Protein AF-A0A3M2BCM7-F1 (afdb_monomer_lite)

Foldseek 3Di:
DDDDPVLLVLLLVLVVPDLDDLVPQPPDPSLVVSVVVSCVVVVDDDDSVRVNVSVVVCVVVVVHDPPPDDPPDD

Structure (mmCIF, N/CA/C/O backbone):
data_AF-A0A3M2BCM7-F1
#
_entry.id   AF-A0A3M2BCM7-F1
#
loop_
_atom_site.group_PDB
_atom_site.id
_atom_site.type_symbol
_atom_site.label_atom_id
_atom_site.label_alt_id
_atom_site.label_comp_id
_atom_site.label_asym_id
_atom_site.label_entity_id
_atom_site.label_seq_id
_atom_site.pdbx_PDB_ins_code
_atom_site.Cartn_x
_atom_site.Cartn_y
_atom_site.Cartn_z
_atom_site.occupancy
_atom_site.B_iso_or_equiv
_atom_site.auth_seq_id
_atom_site.auth_comp_id
_atom_site.auth_asym_id
_atom_site.auth_atom_id
_atom_site.pdbx_PDB_model_num
ATOM 1 N N . MET A 1 1 ? 8.141 -9.674 -8.466 1.00 50.97 1 MET A N 1
ATOM 2 C CA . MET A 1 1 ? 8.215 -8.332 -9.069 1.00 50.97 1 MET A CA 1
ATOM 3 C C . MET A 1 1 ? 8.892 -7.384 -8.083 1.00 50.97 1 MET A C 1
ATOM 5 O O . MET A 1 1 ? 8.440 -7.296 -6.945 1.00 50.97 1 MET A O 1
ATOM 9 N N . GLU A 1 2 ? 10.002 -6.742 -8.451 1.00 55.88 2 GLU A N 1
ATOM 10 C CA . GLU A 1 2 ? 10.597 -5.692 -7.613 1.00 55.88 2 GLU A CA 1
ATOM 11 C C . GLU A 1 2 ? 9.866 -4.374 -7.877 1.00 55.88 2 GLU A C 1
ATOM 13 O O . GLU A 1 2 ? 9.960 -3.812 -8.963 1.00 55.88 2 GLU A O 1
ATOM 18 N N . LEU A 1 3 ? 9.095 -3.891 -6.900 1.00 69.06 3 LEU A N 1
ATOM 19 C CA . LEU A 1 3 ? 8.474 -2.571 -7.000 1.00 69.06 3 LEU A CA 1
ATOM 20 C C . LEU A 1 3 ? 9.540 -1.484 -6.843 1.00 69.06 3 LEU A C 1
ATOM 22 O O . LEU A 1 3 ? 10.338 -1.516 -5.895 1.00 69.06 3 LEU A O 1
ATOM 26 N N . SER A 1 4 ? 9.512 -0.504 -7.744 1.00 80.12 4 SER A N 1
ATOM 27 C CA . SER A 1 4 ? 10.408 0.653 -7.698 1.00 80.12 4 SER A CA 1
ATOM 28 C C . SER A 1 4 ? 10.176 1.477 -6.427 1.00 80.12 4 SER A C 1
ATOM 30 O O . SER A 1 4 ? 9.083 1.475 -5.854 1.00 80.12 4 SER A O 1
ATOM 32 N N . THR A 1 5 ? 11.197 2.205 -5.973 1.00 78.44 5 THR A N 1
ATOM 33 C CA . THR A 1 5 ? 11.124 3.061 -4.779 1.00 78.44 5 THR A CA 1
ATOM 34 C C . THR A 1 5 ? 9.948 4.041 -4.849 1.00 78.44 5 THR A C 1
ATOM 36 O O . THR A 1 5 ? 9.209 4.157 -3.876 1.00 78.44 5 THR A O 1
ATOM 39 N N . ALA A 1 6 ? 9.666 4.625 -6.019 1.00 80.81 6 ALA A N 1
ATOM 40 C CA . ALA A 1 6 ? 8.524 5.525 -6.211 1.00 80.81 6 ALA A CA 1
ATOM 41 C C . ALA A 1 6 ? 7.163 4.839 -5.960 1.00 80.81 6 ALA A C 1
ATOM 43 O O . ALA A 1 6 ? 6.280 5.388 -5.302 1.00 80.81 6 ALA A O 1
ATOM 44 N N . GLN A 1 7 ? 7.000 3.595 -6.422 1.00 81.62 7 GLN A N 1
ATOM 45 C CA . GLN A 1 7 ? 5.777 2.814 -6.201 1.00 81.62 7 GLN A CA 1
ATOM 46 C C . GLN A 1 7 ? 5.595 2.477 -4.716 1.00 81.62 7 GLN A C 1
ATOM 48 O O . GLN A 1 7 ? 4.488 2.554 -4.182 1.00 81.62 7 GLN A O 1
ATOM 53 N N . LYS A 1 8 ? 6.696 2.150 -4.032 1.00 80.88 8 LYS A N 1
ATOM 54 C CA . LYS A 1 8 ? 6.714 1.879 -2.589 1.00 80.88 8 LYS A CA 1
ATOM 55 C C . LYS A 1 8 ? 6.280 3.103 -1.776 1.00 80.88 8 LYS A C 1
ATOM 57 O O . LYS A 1 8 ? 5.498 2.965 -0.833 1.00 80.88 8 LYS A O 1
ATOM 62 N N . GLU A 1 9 ? 6.736 4.296 -2.151 1.00 81.38 9 GLU A N 1
ATOM 63 C CA . GLU A 1 9 ? 6.323 5.550 -1.511 1.00 81.38 9 GLU A CA 1
ATOM 64 C C . GLU A 1 9 ? 4.846 5.871 -1.747 1.00 81.38 9 GLU A C 1
ATOM 66 O O . GLU A 1 9 ? 4.148 6.304 -0.826 1.00 81.38 9 GLU A O 1
ATOM 71 N N . MET A 1 10 ? 4.328 5.574 -2.937 1.00 81.88 10 MET A N 1
ATOM 72 C CA . MET A 1 10 ? 2.914 5.784 -3.235 1.00 81.88 10 MET A CA 1
ATOM 73 C C . MET A 1 10 ? 2.009 4.859 -2.412 1.00 81.88 10 MET A C 1
ATOM 75 O O . MET A 1 10 ? 1.040 5.322 -1.807 1.00 81.88 10 MET A O 1
ATOM 79 N N . ILE A 1 11 ? 2.374 3.576 -2.284 1.00 81.88 11 ILE A N 1
ATOM 80 C CA . ILE A 1 11 ? 1.680 2.626 -1.396 1.00 81.88 11 ILE A CA 1
ATOM 81 C C . ILE A 1 11 ? 1.705 3.130 0.051 1.00 81.88 11 ILE A C 1
ATOM 83 O O . ILE A 1 11 ? 0.691 3.071 0.743 1.00 81.88 11 ILE A O 1
ATOM 87 N N . LYS A 1 12 ? 2.834 3.681 0.511 1.00 81.06 12 LYS A N 1
ATOM 88 C CA . LYS A 1 12 ? 2.947 4.275 1.850 1.00 81.06 12 LYS A CA 1
ATOM 89 C C . LYS A 1 12 ? 2.004 5.470 2.030 1.00 81.06 12 LYS A C 1
ATOM 91 O O . LYS A 1 12 ? 1.392 5.599 3.091 1.00 81.06 12 LYS A O 1
ATOM 96 N N . CYS A 1 13 ? 1.865 6.322 1.017 1.00 81.19 13 C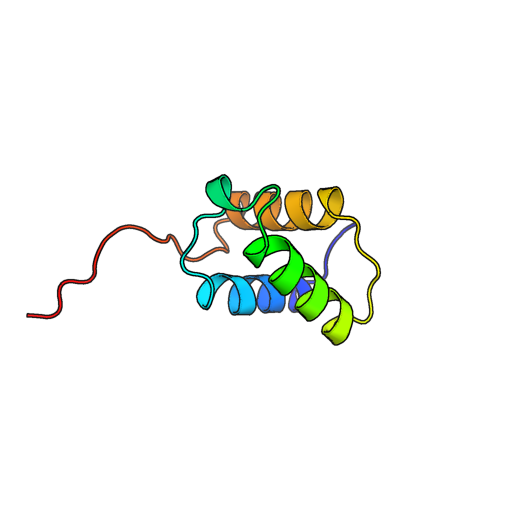YS A N 1
ATOM 97 C CA . CYS A 1 13 ? 0.976 7.482 1.057 1.00 81.19 13 CYS A CA 1
ATOM 98 C C . CYS A 1 13 ? -0.508 7.071 1.095 1.00 81.19 13 CYS A C 1
ATOM 100 O O . CYS A 1 13 ? -1.275 7.593 1.907 1.00 81.19 13 CYS A O 1
ATOM 102 N N . LEU A 1 14 ? -0.899 6.072 0.297 1.00 81.19 14 LEU A N 1
ATOM 103 C CA . LEU A 1 14 ? -2.242 5.476 0.325 1.00 81.19 14 LEU A CA 1
ATOM 104 C C . LEU A 1 14 ? -2.533 4.793 1.671 1.00 81.19 14 LEU A C 1
ATOM 106 O O . LEU A 1 14 ? -3.584 5.006 2.275 1.00 81.19 14 LEU A O 1
ATOM 110 N N . TYR A 1 15 ? -1.565 4.045 2.202 1.00 79.06 15 TYR A N 1
ATOM 111 C CA . TYR A 1 15 ? -1.689 3.381 3.499 1.00 79.06 15 TYR A CA 1
ATOM 112 C C . TYR A 1 15 ? -1.782 4.374 4.670 1.00 79.06 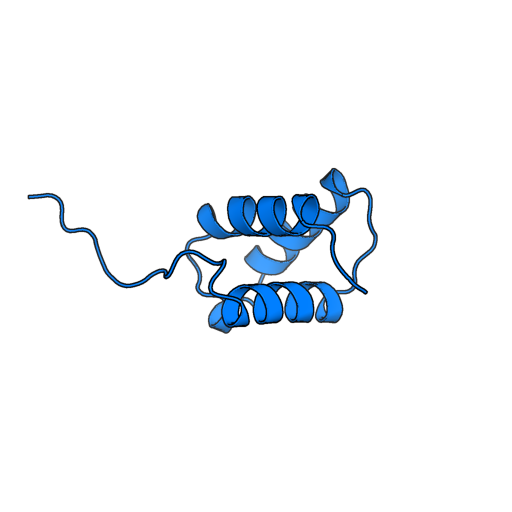15 TYR A C 1
ATOM 114 O O . TYR A 1 15 ? -2.471 4.121 5.656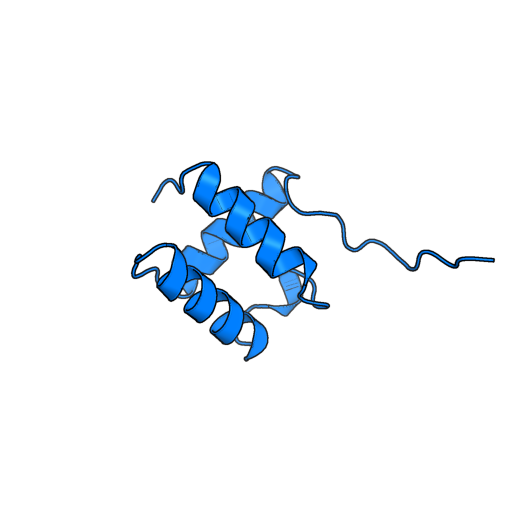 1.00 79.06 15 TYR A O 1
ATOM 122 N N . LYS A 1 16 ? -1.129 5.542 4.582 1.00 77.94 16 LYS A N 1
ATOM 123 C CA . LYS A 1 16 ? -1.237 6.590 5.611 1.00 77.94 16 LYS A CA 1
ATOM 124 C C . LYS A 1 16 ? -2.684 7.065 5.777 1.00 77.94 16 LYS A C 1
ATOM 126 O O . LYS A 1 16 ? -3.105 7.274 6.915 1.00 77.94 16 LYS A O 1
ATOM 131 N N . GLN A 1 17 ? -3.418 7.173 4.670 1.00 75.81 17 GLN A N 1
ATOM 132 C CA . GLN A 1 17 ? -4.821 7.595 4.635 1.00 75.81 17 GLN A CA 1
ATOM 133 C C . GLN A 1 17 ? -5.782 6.524 5.168 1.00 75.81 17 GLN A C 1
ATOM 135 O O . GLN A 1 17 ? -6.818 6.864 5.727 1.00 75.81 17 GLN A O 1
ATOM 140 N N . SER A 1 18 ? -5.424 5.245 5.056 1.00 72.06 18 SER A N 1
ATOM 141 C CA . SER A 1 18 ? -6.270 4.146 5.532 1.00 72.06 18 SER A CA 1
ATOM 142 C C . SER A 1 18 ? -6.132 3.925 7.026 1.00 72.06 18 SER A C 1
ATOM 144 O O . SER A 1 18 ? -5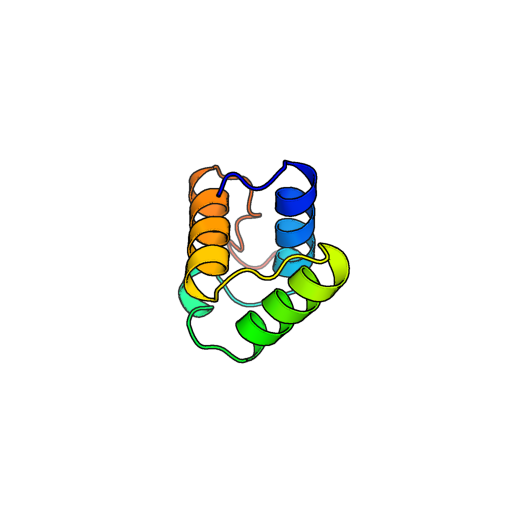.024 3.855 7.545 1.00 72.06 18 SER A O 1
ATOM 146 N N . SER A 1 19 ? -7.239 3.812 7.751 1.00 68.12 19 SER A N 1
ATOM 147 C CA . SER A 1 19 ? -7.219 3.666 9.215 1.00 68.12 19 SER A CA 1
ATOM 148 C C . SER A 1 19 ? -6.883 2.247 9.680 1.00 68.12 19 SER A C 1
ATOM 150 O O . SER A 1 19 ? -6.534 2.067 10.846 1.00 68.12 19 SER A O 1
ATOM 152 N N . ARG A 1 20 ? -6.946 1.259 8.780 1.00 74.12 20 ARG A N 1
ATOM 153 C CA . ARG A 1 20 ? -6.704 -0.155 9.086 1.00 74.12 20 ARG A CA 1
ATOM 154 C C . ARG A 1 20 ? -5.225 -0.518 9.122 1.00 74.12 20 ARG A C 1
ATOM 156 O O . ARG A 1 20 ? -4.390 0.094 8.450 1.00 74.12 20 ARG A O 1
ATOM 163 N N . THR A 1 21 ? -4.902 -1.535 9.915 1.00 72.75 21 THR A N 1
ATOM 164 C CA . THR A 1 21 ? -3.558 -2.115 9.933 1.00 72.75 21 THR A CA 1
ATOM 165 C C . THR A 1 21 ? -3.338 -3.048 8.740 1.00 72.75 21 THR A C 1
ATOM 167 O O . THR A 1 21 ? -4.295 -3.565 8.168 1.00 72.75 21 THR A O 1
ATOM 170 N N . VAL A 1 22 ? -2.072 -3.280 8.355 1.00 71.38 22 VAL A N 1
ATOM 171 C CA . VAL A 1 22 ? -1.716 -4.249 7.298 1.00 71.38 22 VAL A CA 1
ATOM 172 C C . VAL A 1 22 ? -2.411 -5.584 7.545 1.00 71.38 22 VAL A C 1
ATOM 174 O O . VAL A 1 22 ? -3.067 -6.075 6.643 1.00 71.38 22 VAL A O 1
ATOM 177 N N . ASP A 1 23 ? -2.350 -6.129 8.759 1.00 67.69 23 ASP A N 1
ATOM 178 C CA . ASP A 1 23 ? -2.935 -7.433 9.095 1.00 67.69 23 ASP A CA 1
ATOM 179 C C . ASP A 1 23 ? -4.466 -7.505 8.940 1.00 67.69 23 ASP A C 1
ATOM 181 O O . ASP A 1 23 ? -4.995 -8.592 8.733 1.00 67.69 23 ASP A O 1
ATOM 185 N N . GLU A 1 24 ? -5.173 -6.371 8.961 1.00 69.44 24 GLU A N 1
ATOM 186 C CA . GLU A 1 24 ? -6.632 -6.296 8.774 1.00 69.44 24 GLU A CA 1
ATOM 187 C C . GLU A 1 24 ? -7.058 -6.063 7.319 1.00 69.44 24 GLU A C 1
ATOM 189 O O . GLU A 1 24 ? -8.247 -6.073 7.007 1.00 69.44 24 GLU A O 1
ATOM 194 N N . LEU A 1 25 ? -6.106 -5.818 6.419 1.00 68.88 25 LEU A N 1
ATOM 195 C CA . LEU A 1 25 ? -6.394 -5.482 5.031 1.00 68.88 25 LEU A CA 1
ATOM 196 C C . LEU A 1 25 ? -6.712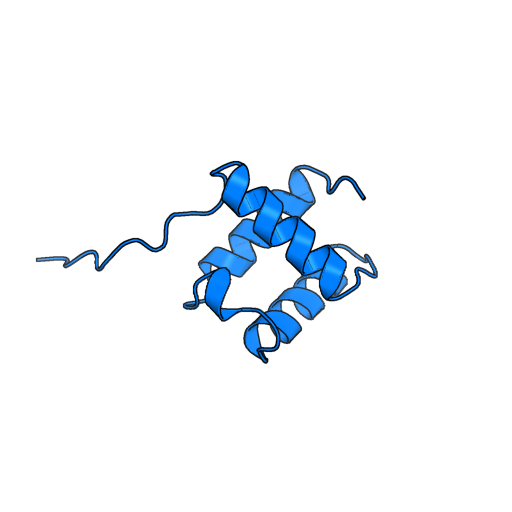 -6.658 4.084 1.00 68.88 25 LEU A C 1
ATOM 198 O O . LEU A 1 25 ? -7.360 -6.373 3.070 1.00 68.88 25 LEU A O 1
ATOM 202 N N . PRO A 1 26 ? -6.346 -7.940 4.317 1.00 74.50 26 PRO A N 1
ATOM 203 C CA . PRO A 1 26 ? -6.663 -8.970 3.335 1.00 74.50 26 PRO A CA 1
ATOM 204 C C . PRO A 1 26 ? -8.185 -9.128 3.185 1.00 74.50 26 PRO A C 1
ATOM 206 O O . PRO A 1 26 ? -8.913 -9.249 4.164 1.00 74.50 26 PRO A O 1
ATOM 209 N N . TYR A 1 27 ? -8.650 -9.120 1.931 1.00 69.56 27 TYR A N 1
ATOM 210 C CA . TYR A 1 27 ? -10.058 -9.302 1.538 1.00 69.56 27 TYR A CA 1
ATOM 211 C C . TYR A 1 27 ? -11.040 -8.216 2.003 1.00 69.56 27 TYR A C 1
ATOM 213 O O . TYR A 1 27 ? -12.241 -8.459 2.078 1.00 69.56 27 TYR A O 1
ATOM 221 N N . THR A 1 28 ? -10.555 -7.001 2.256 1.00 81.81 28 THR A N 1
ATOM 222 C CA . THR A 1 28 ? -11.418 -5.856 2.581 1.00 81.81 28 THR A CA 1
ATOM 223 C C . THR A 1 28 ? -11.681 -4.961 1.370 1.00 81.81 28 THR A C 1
ATOM 225 O O . THR A 1 28 ? -10.857 -4.857 0.459 1.00 81.81 28 THR A O 1
ATOM 228 N N . GLU A 1 29 ? -12.811 -4.252 1.378 1.00 82.19 29 GLU A N 1
ATOM 229 C CA . GLU A 1 29 ? -13.119 -3.235 0.362 1.00 82.19 29 GLU A CA 1
ATOM 230 C C . GLU A 1 29 ? -12.083 -2.101 0.345 1.00 82.19 29 GLU A C 1
ATOM 232 O O . GLU A 1 29 ? -11.761 -1.558 -0.707 1.00 82.19 29 GLU A O 1
ATOM 237 N N . GLU A 1 30 ? -11.522 -1.759 1.508 1.00 81.38 30 GLU A N 1
ATOM 238 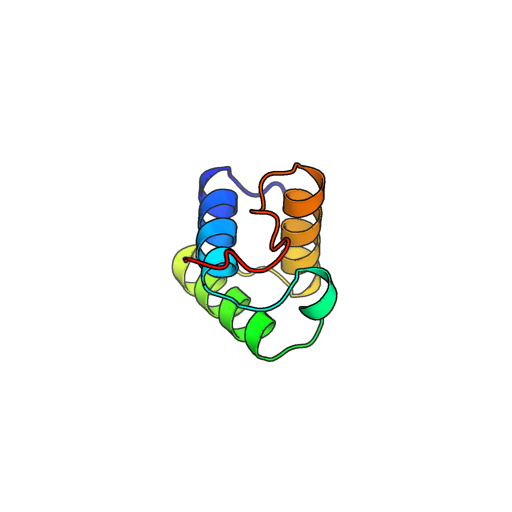C CA . GLU A 1 30 ? -10.496 -0.720 1.656 1.00 81.38 30 GLU A CA 1
ATOM 239 C C . GLU A 1 30 ? -9.201 -1.110 0.927 1.00 81.38 30 GLU A C 1
ATOM 241 O O . GLU A 1 30 ? -8.578 -0.288 0.251 1.00 81.38 30 GLU A O 1
ATOM 246 N N . PHE A 1 31 ? -8.838 -2.393 0.990 1.00 84.75 31 PHE A N 1
ATOM 247 C CA . PHE A 1 31 ? -7.716 -2.949 0.244 1.00 84.75 31 PHE A CA 1
ATOM 248 C C . PHE A 1 31 ? -7.958 -2.936 -1.264 1.00 84.75 31 PHE A C 1
ATOM 250 O O . PHE A 1 31 ? -7.059 -2.562 -2.016 1.00 84.75 31 PHE A O 1
ATOM 257 N N . ASP A 1 32 ? -9.163 -3.302 -1.708 1.00 85.75 32 ASP A N 1
ATOM 258 C CA . ASP A 1 32 ? -9.516 -3.276 -3.129 1.00 85.75 32 ASP A CA 1
ATOM 259 C C . ASP A 1 32 ? -9.488 -1.835 -3.674 1.00 85.75 32 ASP A C 1
ATOM 261 O O . ASP A 1 32 ? -8.852 -1.568 -4.690 1.00 85.75 32 ASP A O 1
ATOM 265 N N . ARG A 1 33 ? -10.018 -0.859 -2.922 1.00 85.75 33 ARG A N 1
ATOM 266 C CA . ARG A 1 33 ? -9.941 0.575 -3.266 1.00 85.75 33 ARG A CA 1
ATOM 267 C C . ARG A 1 33 ? -8.505 1.096 -3.341 1.00 85.75 33 ARG A C 1
ATOM 269 O O . ARG A 1 33 ? -8.162 1.809 -4.287 1.00 85.75 33 ARG A O 1
ATOM 276 N N . MET A 1 34 ? -7.655 0.745 -2.374 1.00 84.19 34 MET A N 1
ATOM 277 C CA . MET A 1 34 ? -6.238 1.135 -2.384 1.00 84.19 34 MET A CA 1
ATOM 278 C C . MET A 1 34 ? -5.498 0.535 -3.575 1.00 84.19 34 MET A C 1
ATOM 280 O O . MET A 1 34 ? -4.729 1.230 -4.236 1.00 84.19 34 MET A O 1
ATOM 284 N N . ARG A 1 35 ? -5.757 -0.740 -3.864 1.00 86.62 35 ARG A N 1
ATOM 285 C CA . ARG A 1 35 ? -5.222 -1.448 -5.022 1.00 86.62 35 ARG A CA 1
ATOM 286 C C . ARG A 1 35 ? -5.661 -0.783 -6.324 1.00 86.62 35 ARG A C 1
ATOM 288 O O . ARG A 1 35 ? -4.802 -0.503 -7.146 1.00 86.62 35 ARG A O 1
ATOM 295 N N . LEU A 1 36 ? -6.951 -0.505 -6.511 1.00 86.75 36 LEU A N 1
ATOM 296 C CA . LEU A 1 36 ? -7.473 0.131 -7.727 1.00 86.75 36 LEU A CA 1
ATOM 297 C C . LEU A 1 36 ? -6.886 1.530 -7.926 1.00 86.75 36 LEU A C 1
ATOM 299 O O . LEU A 1 36 ? -6.444 1.866 -9.022 1.00 86.75 36 LEU A O 1
ATOM 303 N N . THR A 1 37 ? -6.797 2.314 -6.850 1.00 86.44 37 THR A N 1
ATOM 304 C CA . THR A 1 37 ? -6.120 3.617 -6.882 1.00 86.44 37 THR A CA 1
ATOM 305 C C . THR A 1 37 ? -4.660 3.447 -7.287 1.00 86.44 37 THR A C 1
ATOM 307 O O . THR A 1 37 ? -4.183 4.113 -8.197 1.00 86.44 37 THR A O 1
ATOM 310 N N . PHE A 1 38 ? -3.945 2.504 -6.676 1.00 85.50 38 PHE A N 1
ATOM 311 C CA . PHE A 1 38 ? -2.559 2.236 -7.034 1.00 85.50 38 PHE A CA 1
ATOM 312 C C . PHE A 1 38 ? -2.406 1.795 -8.499 1.00 85.50 38 PHE A C 1
ATOM 314 O O . PHE A 1 38 ? -1.522 2.303 -9.179 1.00 85.50 38 PHE A O 1
ATOM 321 N N . MET A 1 39 ? -3.277 0.916 -9.005 1.00 87.69 39 MET A N 1
ATOM 322 C CA . MET A 1 39 ? -3.270 0.457 -10.400 1.00 87.69 39 MET A CA 1
ATOM 323 C C . MET A 1 39 ? -3.495 1.618 -11.373 1.00 87.69 39 MET A C 1
ATOM 325 O O . MET A 1 39 ? -2.766 1.737 -12.353 1.00 87.69 39 MET A O 1
ATOM 329 N N . SER A 1 40 ? -4.445 2.509 -11.068 1.00 86.00 40 SER A N 1
ATOM 330 C CA . SER A 1 40 ? -4.733 3.688 -11.892 1.00 86.00 40 SER A CA 1
ATOM 331 C C . SER A 1 40 ? -3.554 4.657 -11.967 1.00 86.00 40 SER A C 1
ATOM 333 O O . SER A 1 40 ? -3.343 5.274 -13.004 1.00 86.00 40 SER A O 1
ATOM 335 N N . TRP A 1 41 ? -2.796 4.810 -10.881 1.00 82.81 41 TRP A N 1
ATOM 336 C CA . TRP A 1 41 ? -1.670 5.744 -10.822 1.00 82.81 41 TRP A CA 1
ATOM 337 C C . TRP A 1 41 ? -0.365 5.142 -11.345 1.00 82.81 41 TRP A C 1
ATOM 339 O O . TRP A 1 41 ? 0.394 5.807 -12.041 1.00 82.81 41 TRP A O 1
ATOM 349 N N . ALA A 1 42 ? -0.085 3.884 -11.004 1.00 80.75 42 ALA A N 1
ATOM 350 C CA . ALA A 1 42 ? 1.112 3.179 -11.449 1.00 80.75 42 ALA A CA 1
ATOM 351 C C . ALA A 1 42 ? 0.980 2.630 -12.879 1.00 80.75 42 ALA A C 1
ATOM 353 O O . ALA A 1 42 ? 1.965 2.117 -13.405 1.00 80.75 42 ALA A O 1
ATOM 354 N N . CYS A 1 43 ? -0.220 2.697 -13.476 1.00 80.19 43 CYS A N 1
ATOM 355 C CA . CYS A 1 43 ? -0.569 2.067 -14.753 1.00 80.19 43 CYS A CA 1
ATOM 356 C C . CYS A 1 43 ? -0.087 0.603 -14.816 1.00 80.19 43 CYS A C 1
ATOM 358 O O . CYS A 1 43 ? 0.458 0.136 -15.812 1.00 80.19 43 CYS A O 1
ATOM 360 N N . CYS A 1 44 ? -0.212 -0.104 -13.691 1.00 79.56 44 CYS A N 1
ATOM 361 C CA . CYS A 1 44 ? 0.273 -1.469 -13.517 1.00 79.56 44 CYS A CA 1
ATOM 362 C C . CYS A 1 44 ? -0.898 -2.371 -13.151 1.00 79.56 44 CYS A C 1
ATOM 364 O O . CYS A 1 44 ? -1.610 -2.088 -12.185 1.00 79.56 44 CYS A O 1
ATOM 366 N N . ASP A 1 45 ? -1.040 -3.490 -13.859 1.00 81.62 45 ASP A N 1
ATOM 367 C CA . ASP A 1 45 ? -1.897 -4.581 -13.414 1.00 81.62 45 ASP A CA 1
ATOM 368 C C . ASP A 1 45 ? -1.115 -5.442 -12.419 1.00 81.62 45 ASP A C 1
ATOM 370 O O . ASP A 1 45 ? -0.225 -6.207 -12.781 1.00 81.62 45 ASP A O 1
ATOM 374 N N . ILE A 1 46 ? -1.376 -5.243 -11.130 1.00 82.31 46 ILE A N 1
ATOM 375 C CA . ILE A 1 46 ? -0.819 -6.086 -10.068 1.00 82.31 46 ILE A CA 1
ATOM 376 C C . ILE A 1 46 ? -1.919 -7.024 -9.603 1.00 82.31 46 ILE A C 1
ATOM 378 O O . ILE A 1 46 ? -3.055 -6.590 -9.575 1.00 82.31 46 ILE A O 1
ATOM 382 N N . SER A 1 47 ? -1.659 -8.259 -9.169 1.00 85.81 47 SER A N 1
ATOM 383 C CA . SER A 1 47 ? -2.685 -9.150 -8.573 1.00 85.81 47 SER A CA 1
ATOM 384 C C . SER A 1 47 ? -2.891 -8.909 -7.070 1.00 85.81 47 SER A C 1
ATOM 386 O O . SER A 1 47 ? -2.020 -8.330 -6.420 1.00 85.81 47 SER A O 1
ATOM 388 N N . LYS A 1 48 ? -4.040 -9.312 -6.489 1.00 84.62 48 LYS A N 1
ATOM 389 C CA . LYS A 1 48 ? -4.347 -9.054 -5.056 1.00 84.62 48 LYS A CA 1
ATOM 390 C C . LYS A 1 48 ? -3.234 -9.598 -4.159 1.00 84.62 48 LYS A C 1
ATOM 392 O O . LYS A 1 48 ? -2.740 -8.907 -3.273 1.00 84.62 48 LYS A O 1
ATOM 397 N N . HIS A 1 49 ? -2.780 -10.807 -4.475 1.00 83.88 49 HIS A N 1
ATOM 398 C CA . HIS A 1 49 ? -1.646 -11.455 -3.826 1.00 83.88 49 HIS A CA 1
ATOM 399 C C . HIS A 1 49 ? -0.329 -10.688 -3.979 1.00 83.88 49 HIS A C 1
ATOM 401 O O . HIS A 1 49 ? 0.419 -10.577 -3.010 1.00 83.88 49 HIS A O 1
ATOM 407 N N . GLU A 1 50 ? -0.028 -10.150 -5.161 1.00 83.25 50 GLU A N 1
ATOM 408 C CA . GLU A 1 50 ? 1.212 -9.397 -5.384 1.00 83.25 50 GLU A CA 1
ATOM 409 C C . GLU A 1 50 ? 1.205 -8.059 -4.644 1.00 83.25 50 GLU A C 1
ATOM 411 O O . GLU A 1 50 ? 2.183 -7.720 -3.977 1.00 83.25 50 GLU A O 1
ATOM 416 N N . PHE A 1 51 ? 0.075 -7.351 -4.662 1.00 84.81 51 PHE A N 1
ATOM 417 C CA . PHE A 1 51 ? -0.106 -6.127 -3.886 1.00 84.81 51 PHE A CA 1
ATOM 418 C C . PHE A 1 51 ? 0.036 -6.394 -2.380 1.00 84.81 51 PHE A C 1
ATOM 420 O O . PHE A 1 51 ? 0.686 -5.636 -1.659 1.00 84.81 51 PHE A O 1
ATOM 427 N N . TRP A 1 52 ? -0.485 -7.529 -1.905 1.00 84.38 52 TRP A N 1
ATOM 428 C CA . TRP A 1 52 ? -0.290 -7.973 -0.529 1.00 84.38 52 TRP A CA 1
ATOM 429 C C . TRP A 1 52 ? 1.172 -8.311 -0.209 1.00 84.38 52 TRP A C 1
ATOM 431 O O . TRP A 1 52 ? 1.688 -7.885 0.826 1.00 84.38 52 TRP A O 1
ATOM 441 N N . ARG A 1 53 ? 1.883 -9.034 -1.089 1.00 84.75 53 ARG A N 1
ATOM 442 C CA . ARG A 1 53 ? 3.316 -9.324 -0.893 1.00 84.75 53 ARG A CA 1
ATOM 443 C C . ARG A 1 53 ? 4.136 -8.042 -0.825 1.00 84.75 53 ARG A C 1
ATOM 445 O O . ARG A 1 53 ? 5.018 -7.943 0.026 1.00 84.75 53 ARG A O 1
ATOM 452 N N . ALA A 1 54 ? 3.819 -7.064 -1.667 1.00 82.56 54 ALA A N 1
ATOM 453 C CA . ALA A 1 54 ? 4.430 -5.744 -1.652 1.00 82.56 54 ALA A CA 1
ATOM 454 C C . ALA A 1 54 ? 4.204 -5.012 -0.324 1.00 82.56 54 ALA A C 1
ATOM 456 O O . ALA A 1 54 ? 5.166 -4.591 0.318 1.00 82.56 54 ALA A O 1
ATOM 457 N N . LEU A 1 55 ? 2.952 -4.927 0.133 1.00 81.94 55 LEU A N 1
ATOM 458 C CA . LEU A 1 55 ? 2.593 -4.336 1.427 1.00 81.94 55 LEU A CA 1
ATOM 459 C C . LEU A 1 55 ? 3.291 -5.039 2.597 1.00 81.94 55 LEU A C 1
ATOM 461 O O . LEU A 1 55 ? 3.906 -4.389 3.446 1.00 81.94 55 LEU A O 1
ATOM 465 N N . SER A 1 56 ? 3.262 -6.372 2.624 1.00 82.62 56 SER A N 1
ATOM 466 C CA . SER A 1 56 ? 3.935 -7.156 3.659 1.00 82.62 56 SER A CA 1
ATOM 467 C C . SER A 1 56 ? 5.458 -6.991 3.611 1.00 82.62 56 SER A C 1
ATOM 469 O O . SER A 1 56 ? 6.098 -7.023 4.666 1.00 82.62 56 SER A O 1
ATOM 471 N N . GLY A 1 57 ? 6.044 -6.827 2.423 1.00 82.75 57 GLY A N 1
ATOM 472 C CA . GLY A 1 57 ? 7.462 -6.526 2.239 1.00 82.75 57 GLY A CA 1
ATOM 473 C C . GLY A 1 57 ? 7.827 -5.151 2.798 1.00 82.75 57 GLY A C 1
ATOM 474 O O . GLY A 1 57 ? 8.792 -5.034 3.547 1.00 82.75 57 GLY A O 1
ATOM 475 N N . LEU A 1 58 ? 7.002 -4.133 2.537 1.00 80.19 58 LEU A N 1
ATOM 476 C CA . LEU A 1 58 ? 7.177 -2.777 3.074 1.00 80.19 58 LEU A CA 1
ATOM 477 C C . LEU A 1 58 ? 7.052 -2.718 4.598 1.00 80.19 58 LEU A C 1
ATOM 479 O O . LEU A 1 58 ? 7.800 -1.982 5.247 1.00 80.19 58 LEU A O 1
ATOM 483 N N . ARG A 1 59 ? 6.151 -3.522 5.181 1.00 79.69 59 ARG A N 1
ATOM 484 C CA . ARG A 1 59 ? 6.055 -3.706 6.638 1.00 79.69 59 ARG A CA 1
ATOM 485 C C . ARG A 1 59 ? 7.356 -4.269 7.202 1.00 79.69 59 ARG A C 1
ATOM 487 O O . ARG A 1 59 ? 7.887 -3.721 8.163 1.00 79.69 59 ARG A O 1
ATOM 494 N N . LYS A 1 60 ? 7.873 -5.347 6.599 1.00 73.44 60 LYS A N 1
ATOM 495 C CA . LYS A 1 60 ? 9.131 -5.987 7.021 1.00 73.44 60 LYS A CA 1
ATOM 496 C C . LYS A 1 60 ? 10.337 -5.061 6.864 1.00 73.44 60 LYS A C 1
ATOM 498 O O . LYS A 1 60 ? 11.206 -5.068 7.723 1.00 73.44 60 LYS A O 1
ATOM 503 N N . ALA A 1 61 ? 10.349 -4.231 5.824 1.00 75.38 61 ALA A N 1
ATOM 504 C CA . ALA A 1 61 ? 11.375 -3.216 5.607 1.00 75.38 61 ALA A CA 1
ATOM 505 C C . ALA A 1 61 ? 11.291 -2.031 6.594 1.00 75.38 61 ALA A C 1
ATOM 507 O O . ALA A 1 61 ? 12.109 -1.121 6.518 1.00 75.38 61 ALA A O 1
ATOM 508 N N . GLY A 1 62 ? 10.291 -1.987 7.487 1.00 67.38 62 GLY A N 1
ATOM 509 C CA . GLY A 1 62 ? 10.102 -0.882 8.433 1.00 67.38 62 GLY A CA 1
ATOM 510 C C . GLY A 1 62 ? 9.693 0.442 7.776 1.00 67.38 62 GLY A C 1
ATOM 511 O O . GLY A 1 62 ? 9.685 1.477 8.435 1.00 67.38 62 GLY A O 1
ATOM 512 N N . MET A 1 63 ? 9.338 0.428 6.486 1.00 65.25 63 MET A N 1
ATOM 513 C CA . MET A 1 63 ? 9.016 1.633 5.713 1.00 65.25 63 MET A CA 1
ATOM 514 C C . MET A 1 63 ? 7.581 2.128 5.931 1.00 65.25 63 MET A C 1
ATOM 516 O O . MET A 1 63 ? 7.270 3.273 5.591 1.00 65.25 63 MET A O 1
ATOM 520 N N . LEU A 1 64 ? 6.704 1.289 6.491 1.00 64.38 64 LEU A N 1
ATOM 521 C CA . LEU A 1 64 ? 5.345 1.677 6.860 1.00 64.38 64 LEU A CA 1
ATOM 522 C C . LEU A 1 64 ? 5.342 2.363 8.227 1.00 64.38 64 LEU A C 1
ATOM 524 O O . LEU A 1 64 ? 5.920 1.862 9.191 1.00 64.38 64 LEU A O 1
ATOM 528 N N . CYS A 1 65 ? 4.653 3.503 8.321 1.00 60.75 65 CYS A N 1
ATOM 529 C CA . CYS A 1 65 ? 4.433 4.173 9.598 1.00 60.75 65 CYS A CA 1
ATOM 530 C C . CYS A 1 65 ? 3.746 3.196 10.563 1.00 60.75 65 CYS A C 1
ATOM 532 O O . CYS A 1 65 ? 2.665 2.685 10.256 1.00 60.75 65 CYS A O 1
ATOM 534 N N . ARG A 1 66 ? 4.358 2.937 11.729 1.00 57.62 66 ARG A N 1
ATOM 535 C CA . ARG A 1 66 ? 3.716 2.152 12.788 1.00 57.62 66 ARG A CA 1
ATOM 536 C C . ARG A 1 66 ? 2.439 2.883 13.192 1.00 57.62 66 ARG A C 1
ATOM 538 O O . ARG A 1 66 ? 2.502 3.981 13.736 1.00 57.62 66 ARG A O 1
ATOM 545 N N . LYS A 1 67 ? 1.277 2.276 12.943 1.00 62.09 67 LYS A N 1
ATOM 546 C CA . LYS A 1 67 ? -0.009 2.735 13.487 1.00 62.09 67 LYS A CA 1
ATOM 547 C C . LYS A 1 67 ? -0.096 2.324 14.966 1.00 62.09 67 LYS A C 1
ATOM 549 O O . LYS A 1 67 ? -1.022 1.644 15.380 1.00 62.09 67 LYS A O 1
ATOM 554 N N . SER A 1 68 ? 0.924 2.656 15.761 1.00 43.69 68 SER A N 1
ATOM 555 C CA . SER A 1 68 ? 0.940 2.413 17.201 1.00 43.69 68 SER A CA 1
ATOM 556 C C . SER A 1 68 ? 0.333 3.616 17.921 1.00 43.69 68 SER A C 1
ATOM 558 O O . SER A 1 68 ? 0.948 4.675 17.969 1.00 43.69 68 SER A O 1
ATOM 560 N N . ALA A 1 69 ? -0.874 3.392 18.447 1.00 42.25 69 ALA A N 1
ATOM 561 C CA . ALA A 1 69 ? -1.528 4.046 19.582 1.00 42.25 69 ALA A CA 1
ATOM 562 C C . ALA A 1 69 ? -1.603 5.590 19.617 1.00 42.25 69 ALA A C 1
ATOM 564 O O . ALA A 1 69 ? -0.631 6.282 19.883 1.00 42.25 69 ALA A O 1
ATOM 565 N N . LYS A 1 70 ? -2.837 6.099 19.460 1.00 47.19 70 LYS A N 1
ATOM 566 C CA . LYS A 1 70 ? -3.410 7.302 20.102 1.00 47.19 70 LYS A CA 1
ATOM 567 C C . LYS A 1 70 ? -2.390 8.383 20.507 1.00 47.19 70 LYS A C 1
ATOM 569 O O . LYS A 1 70 ? -1.946 8.423 21.651 1.00 47.19 70 LYS A O 1
ATOM 574 N N . CYS A 1 71 ? -2.121 9.339 19.619 1.00 30.44 71 CYS A N 1
ATOM 575 C CA . CYS A 1 71 ? -1.574 10.623 20.051 1.00 30.44 71 CYS A CA 1
ATOM 576 C C . CYS A 1 71 ? -2.706 11.397 20.752 1.00 30.44 71 CYS A C 1
ATOM 578 O O . CYS A 1 71 ? -3.530 12.044 20.108 1.00 30.44 71 CYS A O 1
ATOM 580 N N . ARG A 1 72 ? -2.805 11.235 22.076 1.00 39.78 72 ARG A N 1
ATOM 581 C CA . ARG A 1 72 ? -3.624 12.075 22.953 1.00 39.78 72 ARG A CA 1
ATOM 582 C C . ARG A 1 72 ? -2.980 13.467 22.928 1.00 39.78 72 ARG A C 1
ATOM 584 O O . ARG A 1 72 ? -1.888 13.635 23.455 1.00 39.78 72 ARG A O 1
ATOM 591 N N . ARG A 1 73 ? -3.609 14.424 22.246 1.00 37.97 73 ARG A N 1
ATOM 592 C CA . ARG A 1 73 ? -3.187 15.830 22.229 1.00 37.97 73 ARG A CA 1
ATOM 593 C C . ARG A 1 73 ? -3.914 16.517 23.397 1.00 37.97 73 ARG A C 1
ATOM 595 O O . ARG A 1 73 ? -5.102 16.796 23.269 1.00 37.97 73 ARG A O 1
ATOM 602 N N . THR A 1 74 ? -3.249 16.619 24.550 1.00 47.00 74 THR A N 1
ATOM 603 C CA . THR A 1 74 ? -3.629 17.492 25.681 1.00 47.00 74 THR A CA 1
ATOM 604 C C . THR A 1 74 ? -2.969 18.842 25.514 1.00 47.00 74 THR A C 1
ATOM 606 O O . THR A 1 74 ? -1.777 18.820 25.127 1.00 47.00 74 THR A O 1
#

Secondary structure (DSSP, 8-state):
----HHHHHHHHHHHHH--S-GGG-TT-HHHHHHHHHHHHHHT----HHHHHHHHHHHHHTT-S----S-----

Sequence (74 aa):
MELSTAQKEMIKCLYKQSSRTVDELPYTEEFDRMRLTFMSWACCDISKHEFWRALSGLRKAGMLCRKSAKCRRT

pLDDT: mean 74.26, std 13.37, range [30.44, 87.69]

Radius of gyration: 12.59 Å; chains: 1; bounding box: 24×29×40 Å